Protein AF-A0A2Z6UKE7-F1 (afdb_monomer)

Mean predicted aligned error: 4.19 Å

Sequence (63 aa):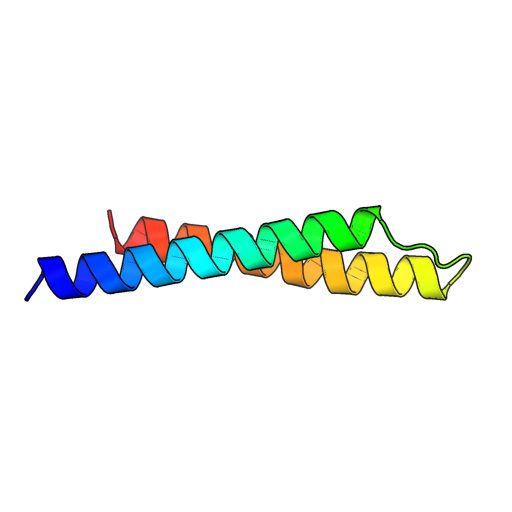
MQDFVNAILFAGAALGLILGLSCIIMGFLSDKAGAEAIQERIEYGFFGVSGLVVTLLLAYAAA

Nearest PDB structures (foldseek):
  3ja6-assembly1_I  TM=8.982E-01  e=2.878E+00  Escherichia coli
  6ysl-assembly1_C  TM=5.531E-01  e=4.371E+00  Bacillus subtilis subsp. subtilis str. 168
  3g67-assembly1_B  TM=4.831E-01  e=3.055E+00  Thermotoga maritima
  3g6b-assembly1_B  TM=4.874E-01  e=3.055E+00  Thermotoga maritima

pLDDT: mean 90.9, std 5.85, range [76.44, 97.25]

Secondary structure (DSSP, 8-state):
-HHHHHHHHHHHHHHHHHHHHHHHHHHH-----THHHHHHHHHHHHHHHHHHHHHHHHHHHT-

Radius of gyration: 14.77 Å; Cα contacts (8 Å, |Δi|>4): 58; chains: 1; bounding box: 34×17×42 Å

Structure (mmCIF, N/CA/C/O backbone):
data_AF-A0A2Z6UKE7-F1
#
_entry.id   AF-A0A2Z6UKE7-F1
#
loop_
_atom_site.group_PDB
_atom_site.id
_atom_site.type_symbol
_atom_site.label_atom_id
_atom_site.label_alt_id
_atom_site.label_comp_id
_atom_site.label_asym_id
_atom_site.label_entity_id
_atom_site.label_seq_id
_atom_site.pdbx_PDB_ins_code
_atom_site.Cartn_x
_atom_site.Cartn_y
_atom_site.Cartn_z
_atom_site.occupancy
_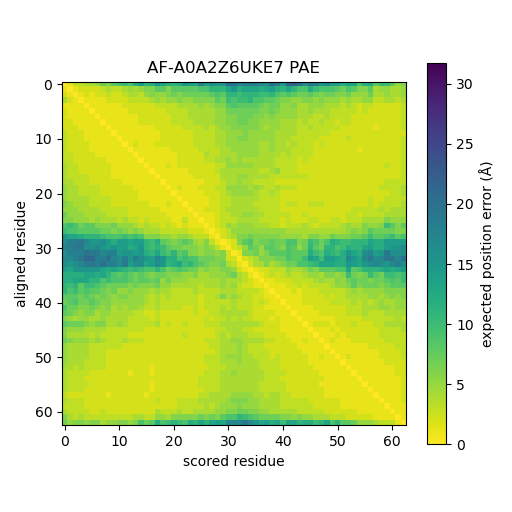atom_site.B_iso_or_equiv
_atom_site.auth_seq_id
_atom_site.auth_comp_id
_atom_site.auth_asym_id
_atom_site.auth_atom_id
_atom_site.pdbx_PDB_model_num
ATOM 1 N N . MET A 1 1 ? -13.980 6.129 23.162 1.00 80.38 1 MET A N 1
ATOM 2 C CA . MET A 1 1 ? -13.340 4.893 22.640 1.00 80.38 1 MET A CA 1
ATOM 3 C C . MET A 1 1 ? -13.424 4.830 21.122 1.00 80.38 1 MET A C 1
ATOM 5 O O . MET A 1 1 ? -12.400 4.594 20.503 1.00 80.38 1 MET A O 1
ATOM 9 N N . GLN A 1 2 ? -14.588 5.096 20.526 1.00 88.19 2 GLN A N 1
ATOM 10 C CA . GLN A 1 2 ? -14.785 5.071 19.072 1.00 88.19 2 GLN A CA 1
ATOM 11 C C . GLN A 1 2 ? -13.895 6.071 18.307 1.00 88.19 2 GLN A C 1
ATOM 13 O O . GLN A 1 2 ? -13.291 5.695 17.310 1.00 88.19 2 GLN A O 1
ATOM 18 N N . ASP A 1 3 ? -13.688 7.284 18.831 1.00 91.00 3 ASP A N 1
ATOM 19 C CA . ASP A 1 3 ? -12.784 8.273 18.211 1.00 91.00 3 ASP A CA 1
ATOM 20 C C . ASP A 1 3 ? -11.327 7.797 18.150 1.00 91.00 3 ASP A C 1
ATOM 22 O O . ASP A 1 3 ? -10.612 8.057 17.187 1.00 91.00 3 ASP A O 1
ATOM 26 N N . PHE A 1 4 ? -10.889 7.054 19.171 1.00 93.44 4 PHE A N 1
ATOM 27 C CA . PHE A 1 4 ? -9.541 6.490 19.228 1.00 93.44 4 PHE A CA 1
ATOM 28 C C . PHE A 1 4 ? -9.361 5.361 18.205 1.00 93.44 4 PHE A C 1
ATOM 30 O O . PHE A 1 4 ? -8.323 5.275 17.554 1.00 93.44 4 PHE A O 1
ATOM 37 N N . VAL A 1 5 ? -10.393 4.530 18.016 1.00 93.31 5 VAL A N 1
ATOM 38 C CA . VAL A 1 5 ? -10.412 3.494 16.971 1.00 93.31 5 VAL A CA 1
ATOM 39 C C . VAL A 1 5 ? -10.363 4.135 15.583 1.00 93.31 5 VAL A C 1
ATOM 41 O O . VAL A 1 5 ? -9.519 3.757 14.774 1.00 93.31 5 VAL A O 1
ATOM 44 N N . ASN A 1 6 ? -11.178 5.162 15.330 1.00 93.38 6 ASN A N 1
ATOM 45 C CA . ASN A 1 6 ? -11.176 5.881 14.054 1.00 93.38 6 ASN A CA 1
ATOM 46 C C . ASN A 1 6 ? -9.834 6.568 13.770 1.00 93.38 6 ASN A C 1
ATOM 48 O O . ASN A 1 6 ? -9.359 6.537 12.636 1.00 93.38 6 ASN A O 1
ATOM 52 N N . ALA A 1 7 ? -9.183 7.133 14.791 1.00 94.50 7 ALA A N 1
ATOM 53 C CA . ALA A 1 7 ? -7.855 7.723 14.645 1.00 94.50 7 ALA A CA 1
ATOM 54 C C . ALA A 1 7 ? -6.802 6.687 14.213 1.00 94.50 7 ALA A C 1
ATOM 56 O O . ALA A 1 7 ? -5.980 6.971 13.341 1.00 94.50 7 ALA A O 1
ATOM 57 N N . ILE A 1 8 ? -6.846 5.473 14.774 1.00 95.62 8 ILE A N 1
ATOM 58 C CA . ILE A 1 8 ? -5.944 4.379 14.386 1.00 95.62 8 ILE A CA 1
ATOM 59 C C . ILE A 1 8 ? -6.236 3.906 12.960 1.00 95.62 8 ILE A C 1
ATOM 61 O O . ILE A 1 8 ? -5.301 3.725 12.181 1.00 95.62 8 ILE A O 1
ATOM 65 N N . LEU A 1 9 ? -7.510 3.731 12.599 1.00 95.19 9 LEU A N 1
ATOM 66 C CA . LEU A 1 9 ? -7.899 3.317 11.248 1.00 95.19 9 LEU A CA 1
ATOM 67 C C . LEU A 1 9 ? -7.457 4.342 10.199 1.00 95.19 9 LEU A C 1
ATOM 69 O O . LEU A 1 9 ? -6.900 3.963 9.170 1.00 95.19 9 LEU A O 1
ATOM 73 N N . PHE A 1 10 ? -7.616 5.635 10.491 1.00 94.81 10 PHE A N 1
ATOM 74 C CA . PHE A 1 10 ? -7.132 6.711 9.632 1.00 94.81 10 PHE A CA 1
ATOM 75 C C . PHE A 1 10 ? -5.604 6.699 9.500 1.00 94.81 10 PHE A C 1
ATOM 77 O O . PHE A 1 10 ? -5.085 6.768 8.387 1.00 94.81 10 PHE A O 1
ATOM 84 N N . ALA A 1 11 ? -4.873 6.566 10.612 1.00 95.56 11 ALA A N 1
ATOM 85 C CA . ALA A 1 11 ? -3.414 6.490 10.587 1.00 95.56 11 ALA A CA 1
ATOM 86 C C . ALA A 1 11 ? -2.923 5.282 9.771 1.00 95.56 11 ALA A C 1
ATOM 88 O O . ALA A 1 11 ? -2.017 5.417 8.949 1.00 95.56 11 ALA A O 1
ATOM 89 N N . GLY A 1 12 ? -3.558 4.119 9.940 1.00 96.25 12 GLY A N 1
ATOM 90 C CA . GLY A 1 12 ? -3.272 2.922 9.152 1.00 96.25 12 GLY A CA 1
ATOM 91 C C . GLY A 1 12 ? -3.568 3.114 7.663 1.00 96.25 12 GLY A C 1
ATOM 92 O O . GLY A 1 12 ? -2.735 2.770 6.826 1.00 96.25 12 GLY A O 1
ATOM 93 N N . ALA A 1 13 ? -4.711 3.716 7.324 1.00 95.62 13 ALA A N 1
ATOM 94 C CA . ALA A 1 13 ? -5.086 4.004 5.942 1.00 95.62 13 ALA A CA 1
ATOM 95 C C . ALA A 1 13 ? -4.094 4.970 5.275 1.00 95.62 13 ALA A C 1
ATOM 97 O O . ALA A 1 13 ? -3.663 4.723 4.147 1.00 95.62 13 ALA A O 1
ATOM 98 N N . ALA A 1 14 ? -3.687 6.025 5.988 1.00 96.31 14 ALA A N 1
ATOM 99 C CA . ALA A 1 14 ? -2.704 6.997 5.521 1.00 96.31 14 ALA A CA 1
ATOM 100 C C . ALA A 1 14 ? -1.326 6.357 5.293 1.00 96.31 14 ALA A C 1
ATOM 102 O O . ALA A 1 14 ? -0.709 6.590 4.255 1.00 96.31 14 ALA A O 1
ATOM 103 N N . LEU A 1 15 ? -0.861 5.506 6.215 1.00 96.44 15 LEU A N 1
ATOM 104 C CA . LEU A 1 15 ? 0.396 4.768 6.054 1.00 96.44 15 LEU A CA 1
ATOM 105 C C . LEU A 1 15 ? 0.345 3.810 4.862 1.00 96.44 15 LEU A C 1
ATOM 107 O O . LEU A 1 15 ? 1.255 3.824 4.034 1.00 96.44 15 LEU A O 1
ATOM 111 N N . GLY A 1 16 ? -0.727 3.021 4.740 1.00 95.62 16 GLY A N 1
ATOM 112 C CA . GLY A 1 16 ? -0.934 2.132 3.596 1.00 95.62 16 GLY A CA 1
ATOM 113 C C . GLY A 1 16 ? -0.943 2.889 2.267 1.00 95.62 16 GLY A C 1
ATOM 114 O O . GLY A 1 16 ? -0.355 2.426 1.290 1.00 95.62 16 GLY A O 1
ATOM 115 N N . LEU A 1 17 ? -1.518 4.097 2.253 1.00 95.88 17 LEU A N 1
ATOM 116 C CA . LEU A 1 17 ? -1.633 4.917 1.051 1.00 95.88 17 LEU A CA 1
ATOM 117 C C . LEU A 1 17 ? -0.272 5.466 0.637 1.00 95.88 17 LEU A C 1
ATOM 119 O O . LEU A 1 17 ? 0.099 5.366 -0.528 1.00 95.88 17 LEU A O 1
ATOM 123 N N . ILE A 1 18 ? 0.477 6.024 1.590 1.00 96.75 18 ILE A N 1
ATOM 124 C CA . ILE A 1 18 ? 1.811 6.572 1.337 1.00 96.75 18 ILE A CA 1
ATOM 125 C C . ILE A 1 18 ? 2.737 5.461 0.839 1.00 96.75 18 ILE A C 1
ATOM 127 O O . ILE A 1 18 ? 3.361 5.625 -0.204 1.00 96.75 18 ILE A O 1
ATOM 131 N N . LEU A 1 19 ? 2.776 4.313 1.522 1.00 95.44 19 LEU A N 1
ATOM 132 C CA . LEU A 1 19 ? 3.618 3.183 1.121 1.00 95.44 19 LEU A CA 1
ATOM 133 C C . LEU A 1 19 ? 3.199 2.602 -0.236 1.00 95.44 19 LEU A C 1
ATOM 135 O O . LEU A 1 19 ? 4.053 2.361 -1.088 1.00 95.44 19 LEU A O 1
ATOM 139 N N . GLY A 1 20 ? 1.894 2.431 -0.466 1.00 94.44 20 GLY A N 1
ATOM 140 C CA . GLY A 1 20 ? 1.359 1.950 -1.738 1.00 94.44 20 GLY A CA 1
ATOM 141 C C . GLY A 1 20 ? 1.734 2.871 -2.900 1.00 94.44 20 GLY A C 1
ATOM 142 O O . GLY A 1 20 ? 2.289 2.417 -3.900 1.00 94.44 20 GLY A O 1
ATOM 143 N N . LEU A 1 21 ? 1.518 4.181 -2.749 1.00 95.06 21 LEU A N 1
ATOM 144 C CA . LEU A 1 21 ? 1.894 5.175 -3.756 1.00 95.06 21 LEU A CA 1
ATOM 145 C C . LEU A 1 21 ? 3.408 5.229 -3.976 1.00 95.06 21 LEU A C 1
ATOM 147 O O . LEU A 1 21 ? 3.845 5.273 -5.124 1.00 95.06 21 LEU A O 1
ATOM 151 N N . SER A 1 22 ? 4.217 5.180 -2.914 1.00 94.31 22 SER A N 1
ATOM 152 C CA . SER A 1 22 ? 5.679 5.148 -3.031 1.00 94.31 22 SER A CA 1
ATOM 153 C C . SER A 1 22 ? 6.163 3.951 -3.846 1.00 94.31 22 SER A C 1
ATOM 155 O O . SER A 1 22 ? 7.019 4.116 -4.712 1.00 94.31 22 SER A O 1
ATOM 157 N N . CYS A 1 23 ? 5.597 2.763 -3.630 1.00 92.50 23 CYS A N 1
ATOM 158 C CA . CYS A 1 23 ? 5.968 1.579 -4.399 1.00 92.50 23 CYS A CA 1
ATOM 159 C C . CYS A 1 23 ? 5.484 1.654 -5.848 1.00 92.50 23 CYS A C 1
ATOM 161 O O . CYS A 1 23 ? 6.252 1.332 -6.748 1.00 92.50 23 CYS A O 1
ATOM 163 N N . ILE A 1 24 ? 4.284 2.182 -6.109 1.00 92.12 24 ILE A N 1
ATOM 164 C CA . ILE A 1 24 ? 3.839 2.446 -7.488 1.00 92.12 24 ILE A CA 1
ATOM 165 C C . ILE A 1 24 ? 4.847 3.355 -8.202 1.00 92.12 24 ILE A C 1
ATOM 167 O O . ILE A 1 24 ? 5.292 3.036 -9.302 1.00 92.12 24 ILE A O 1
ATOM 171 N N . ILE A 1 25 ? 5.249 4.452 -7.558 1.00 91.88 25 ILE A N 1
ATOM 172 C CA . ILE A 1 25 ? 6.211 5.412 -8.106 1.00 91.88 25 ILE A CA 1
ATOM 173 C C . ILE A 1 25 ? 7.572 4.746 -8.377 1.00 91.88 25 ILE A C 1
ATOM 175 O O . ILE A 1 25 ? 8.118 4.921 -9.466 1.00 91.88 25 ILE A O 1
ATOM 179 N N . MET A 1 26 ? 8.095 3.935 -7.448 1.00 88.81 26 MET A N 1
ATOM 180 C CA . MET A 1 26 ? 9.354 3.200 -7.656 1.00 88.81 26 MET A CA 1
ATOM 181 C C . MET A 1 26 ? 9.277 2.202 -8.815 1.00 88.81 26 MET A C 1
ATOM 183 O O . MET A 1 26 ? 10.239 2.077 -9.567 1.00 88.81 26 MET A O 1
ATOM 187 N N . GLY A 1 27 ? 8.127 1.552 -9.022 1.00 84.31 27 GLY A N 1
ATOM 188 C CA . GLY A 1 27 ? 7.921 0.673 -10.174 1.00 84.31 27 GLY A CA 1
ATOM 189 C C . GLY A 1 27 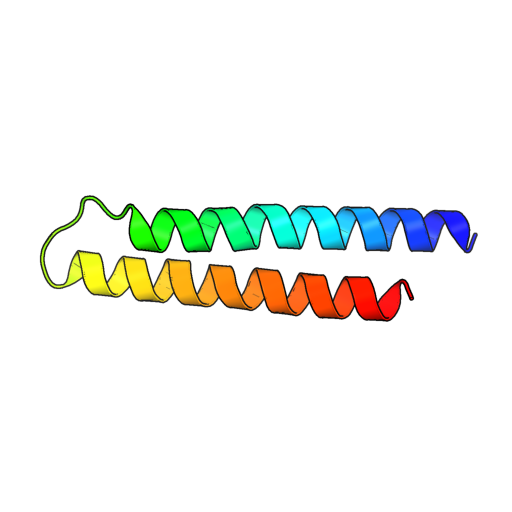? 8.128 1.399 -11.510 1.00 84.31 27 GLY A C 1
ATOM 190 O O . GLY A 1 27 ? 8.686 0.830 -12.447 1.00 84.31 27 GLY A O 1
ATOM 191 N N . PHE A 1 28 ? 7.757 2.678 -11.606 1.00 82.94 28 PHE A N 1
ATOM 192 C CA . PHE A 1 28 ? 7.984 3.477 -12.817 1.00 82.94 28 PHE A CA 1
ATOM 193 C C . PHE A 1 28 ? 9.396 4.068 -12.922 1.00 82.94 28 PHE A C 1
ATOM 195 O O . PHE A 1 28 ? 9.853 4.313 -14.037 1.00 82.94 28 PHE A O 1
ATOM 202 N N . LEU A 1 29 ? 10.081 4.268 -11.794 1.00 84.69 29 LEU A N 1
ATOM 203 C CA . LEU A 1 29 ? 11.408 4.889 -11.699 1.00 84.69 29 LEU A CA 1
ATOM 204 C C . LEU A 1 29 ? 12.581 3.892 -11.718 1.00 84.69 29 LEU A C 1
ATOM 206 O O . LEU A 1 29 ? 13.707 4.307 -11.472 1.00 84.69 29 LEU A O 1
ATOM 210 N N . SER A 1 30 ? 12.355 2.599 -11.977 1.00 76.44 30 SER A N 1
ATOM 211 C CA . SER A 1 30 ? 13.454 1.621 -12.029 1.00 76.44 30 SER A CA 1
ATOM 212 C C . SER A 1 30 ? 14.518 2.042 -13.057 1.00 76.44 30 SER A C 1
ATOM 214 O O . SER A 1 30 ? 14.238 2.127 -14.254 1.00 76.44 30 SER A O 1
ATOM 216 N N . ASP A 1 31 ? 15.740 2.281 -12.570 1.00 76.44 31 ASP A N 1
ATOM 217 C CA . ASP A 1 31 ? 16.934 2.620 -13.363 1.00 76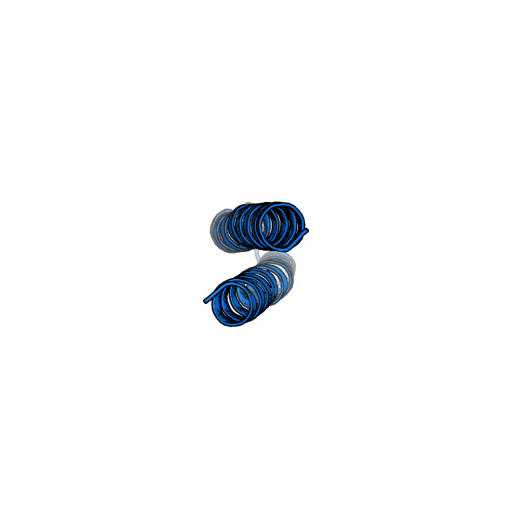.44 31 ASP A CA 1
ATOM 218 C C . ASP A 1 31 ? 17.604 1.378 -13.981 1.00 76.44 31 ASP A C 1
ATOM 220 O O . ASP A 1 31 ? 18.628 1.469 -14.666 1.00 76.44 31 ASP A O 1
ATOM 224 N N . LYS A 1 32 ? 17.048 0.186 -13.737 1.00 77.69 32 LYS A N 1
ATOM 225 C CA . LYS A 1 32 ? 17.581 -1.066 -14.268 1.00 77.69 32 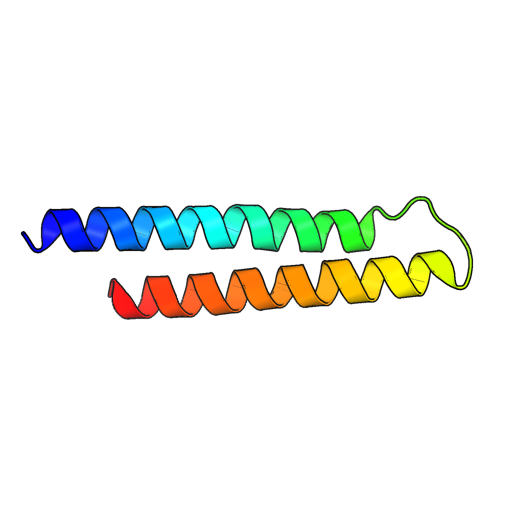L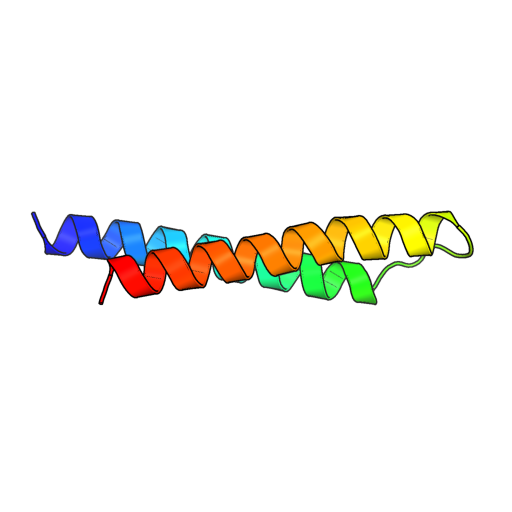YS A CA 1
ATOM 226 C C . LYS A 1 32 ? 17.150 -1.286 -15.717 1.00 77.69 32 LYS A C 1
ATOM 228 O O . LYS A 1 32 ? 16.097 -0.833 -16.159 1.00 77.69 32 LYS A O 1
ATOM 233 N N . ALA A 1 33 ? 17.956 -2.040 -16.465 1.00 78.62 33 ALA A N 1
ATOM 234 C CA . ALA A 1 33 ? 17.675 -2.413 -17.850 1.00 78.62 33 ALA A CA 1
ATOM 235 C C . ALA A 1 33 ? 17.550 -3.938 -18.006 1.00 78.62 33 ALA A C 1
ATOM 237 O O . ALA A 1 33 ? 18.235 -4.708 -17.336 1.00 78.62 33 ALA A O 1
ATOM 238 N N . GLY A 1 34 ? 16.687 -4.385 -18.923 1.00 80.75 34 GLY A N 1
ATOM 239 C CA . GLY A 1 34 ? 16.508 -5.807 -19.232 1.00 80.75 34 GLY A CA 1
ATOM 240 C C . GLY A 1 34 ? 15.611 -6.550 -18.236 1.00 80.75 34 GLY A C 1
ATOM 241 O O . GLY A 1 34 ? 14.606 -6.014 -17.773 1.00 80.75 34 GLY A O 1
ATOM 242 N N . ALA A 1 35 ? 15.942 -7.810 -17.941 1.00 81.56 35 ALA A N 1
ATOM 243 C CA . ALA A 1 35 ? 15.098 -8.701 -17.138 1.00 81.56 35 ALA A CA 1
ATOM 244 C C . ALA A 1 35 ? 14.910 -8.225 -15.684 1.00 81.56 35 ALA A C 1
ATOM 246 O O . ALA A 1 35 ? 13.817 -8.356 -15.136 1.00 81.56 35 ALA A O 1
ATOM 247 N N . GLU A 1 36 ? 15.934 -7.607 -15.088 1.00 82.75 36 GLU A N 1
ATOM 248 C CA . GLU A 1 36 ? 15.869 -7.091 -13.713 1.00 82.75 36 GLU A CA 1
ATOM 249 C C . GLU A 1 36 ? 14.882 -5.922 -13.570 1.00 82.75 36 GLU A C 1
ATOM 251 O O . GLU A 1 36 ? 14.195 -5.810 -12.558 1.00 82.75 36 GLU A O 1
ATOM 256 N N . ALA A 1 37 ? 14.743 -5.095 -14.610 1.00 82.38 37 ALA A N 1
ATOM 257 C CA . ALA A 1 37 ? 13.806 -3.970 -14.626 1.00 82.38 37 ALA A CA 1
ATOM 258 C C . ALA A 1 37 ? 12.343 -4.434 -14.610 1.00 82.38 37 ALA A C 1
ATOM 260 O O . ALA A 1 37 ? 11.471 -3.811 -14.005 1.00 82.38 37 ALA A O 1
ATOM 261 N N . ILE A 1 38 ? 12.065 -5.539 -15.308 1.00 84.69 38 ILE A N 1
ATOM 262 C CA . ILE A 1 38 ? 10.729 -6.137 -15.363 1.00 84.69 38 ILE A CA 1
ATOM 263 C C . ILE A 1 38 ? 10.382 -6.751 -14.006 1.00 84.69 38 ILE A C 1
ATOM 265 O O . ILE A 1 38 ? 9.256 -6.590 -13.540 1.00 84.69 38 ILE A O 1
ATOM 269 N N . GLN A 1 39 ? 11.345 -7.411 -13.361 1.00 88.00 39 GLN A N 1
ATOM 270 C CA . GLN A 1 39 ? 11.152 -7.980 -12.032 1.00 88.00 39 GLN A CA 1
ATOM 271 C C . GLN A 1 39 ? 10.840 -6.893 -10.993 1.00 88.00 39 GLN A C 1
ATOM 273 O O . GLN A 1 39 ? 9.811 -6.982 -10.326 1.00 88.00 39 GLN A O 1
ATOM 278 N N . GLU A 1 40 ? 11.649 -5.830 -10.919 1.00 87.19 40 GLU A N 1
ATOM 279 C CA . GLU A 1 40 ? 11.407 -4.714 -9.991 1.00 87.19 40 GLU A CA 1
ATOM 280 C C . GLU A 1 40 ? 10.039 -4.065 -10.226 1.00 87.19 40 GLU A C 1
ATOM 282 O O . GLU A 1 40 ? 9.294 -3.809 -9.281 1.00 87.19 40 GLU A O 1
ATOM 287 N N . ARG A 1 41 ? 9.650 -3.859 -11.489 1.00 87.31 41 ARG A N 1
ATOM 288 C CA . ARG A 1 41 ? 8.323 -3.332 -11.846 1.00 87.31 41 ARG A CA 1
ATOM 289 C C . ARG A 1 41 ? 7.180 -4.180 -11.306 1.00 87.31 41 ARG A C 1
ATOM 291 O O . ARG A 1 41 ? 6.178 -3.627 -10.855 1.00 87.31 41 ARG A O 1
ATOM 298 N N . ILE A 1 42 ? 7.312 -5.502 -11.366 1.00 89.94 42 ILE A N 1
ATOM 299 C CA . ILE A 1 42 ? 6.282 -6.425 -10.884 1.00 89.94 42 ILE A CA 1
ATOM 300 C C . ILE A 1 42 ? 6.235 -6.420 -9.356 1.00 89.94 42 ILE A C 1
ATOM 302 O O . ILE A 1 42 ? 5.146 -6.341 -8.794 1.00 89.94 42 ILE A O 1
ATOM 306 N N . GLU A 1 43 ? 7.383 -6.456 -8.681 1.00 91.94 43 GLU A N 1
ATOM 307 C CA . GLU A 1 43 ? 7.456 -6.458 -7.216 1.00 91.94 43 GLU A CA 1
ATOM 308 C C . GLU A 1 43 ? 6.905 -5.156 -6.623 1.00 91.94 43 GLU A C 1
ATOM 310 O O . GLU A 1 43 ? 5.983 -5.178 -5.801 1.00 91.94 43 GLU A O 1
ATOM 315 N N . TYR A 1 44 ? 7.402 -4.012 -7.099 1.00 92.88 44 TYR A N 1
ATOM 316 C CA . TYR A 1 44 ? 6.940 -2.697 -6.666 1.00 92.88 44 TYR A CA 1
ATOM 317 C C . TYR A 1 44 ? 5.495 -2.419 -7.088 1.00 92.88 44 TYR A C 1
ATOM 319 O O . TYR A 1 44 ? 4.737 -1.821 -6.324 1.00 92.88 44 TYR A O 1
ATOM 327 N N . GLY A 1 45 ? 5.081 -2.898 -8.264 1.00 90.56 45 GLY A N 1
ATOM 328 C CA . GLY A 1 45 ? 3.699 -2.812 -8.729 1.00 90.56 45 GLY A CA 1
ATOM 329 C C . GLY A 1 45 ? 2.735 -3.619 -7.858 1.00 90.56 45 GLY A C 1
ATOM 330 O O . GLY A 1 45 ? 1.721 -3.084 -7.412 1.00 90.56 45 GLY A O 1
ATOM 331 N N . PHE A 1 46 ? 3.059 -4.881 -7.560 1.00 93.56 46 PHE A N 1
ATOM 332 C CA . PHE A 1 46 ? 2.256 -5.737 -6.684 1.00 93.56 46 PHE A CA 1
ATOM 333 C C . PHE A 1 46 ? 2.159 -5.153 -5.275 1.00 93.56 46 PHE A C 1
ATOM 335 O O . PHE A 1 46 ? 1.058 -5.011 -4.737 1.00 93.56 46 PHE A O 1
ATOM 342 N N . PHE A 1 47 ? 3.295 -4.751 -4.700 1.00 94.44 47 PHE A N 1
ATOM 343 C CA . PHE A 1 47 ? 3.323 -4.139 -3.377 1.00 94.44 47 PHE A CA 1
ATOM 344 C C . PHE A 1 47 ? 2.524 -2.830 -3.357 1.00 94.44 47 PHE A C 1
ATOM 346 O O . PHE A 1 47 ? 1.707 -2.612 -2.464 1.00 94.44 47 PHE A O 1
ATOM 353 N N . GLY A 1 48 ? 2.664 -2.010 -4.398 1.00 94.75 48 GLY A N 1
ATOM 354 C CA . GLY A 1 48 ? 1.914 -0.776 -4.576 1.00 94.75 48 GLY A CA 1
ATOM 355 C C . GLY A 1 48 ? 0.396 -0.975 -4.608 1.00 94.75 48 GLY A C 1
ATOM 356 O O . GLY A 1 48 ? -0.332 -0.355 -3.830 1.00 94.75 48 GLY A O 1
ATOM 357 N N . VAL A 1 49 ? -0.089 -1.887 -5.457 1.00 95.31 49 VAL A N 1
ATOM 358 C CA . VAL A 1 49 ? -1.524 -2.205 -5.558 1.00 95.31 49 VAL A CA 1
ATOM 359 C C . VAL A 1 49 ? -2.045 -2.813 -4.257 1.00 95.31 49 VAL A C 1
ATOM 361 O O . VAL A 1 49 ? -3.120 -2.432 -3.799 1.00 95.31 49 VAL A O 1
ATOM 364 N N . SER A 1 50 ? -1.284 -3.705 -3.618 1.00 95.69 50 SER A N 1
ATOM 365 C CA . SER A 1 50 ? -1.676 -4.287 -2.330 1.00 95.69 50 SER A CA 1
ATOM 366 C C . SER A 1 50 ? -1.822 -3.225 -1.231 1.00 95.69 50 SER A C 1
ATOM 368 O O . SER A 1 50 ? -2.804 -3.255 -0.489 1.00 95.69 50 SER A O 1
ATOM 370 N N . GLY A 1 51 ? -0.926 -2.231 -1.190 1.00 94.19 51 GLY A N 1
ATOM 371 C CA . GLY A 1 51 ? -1.018 -1.086 -0.283 1.00 94.19 51 GLY A CA 1
ATOM 372 C C . GLY A 1 51 ? -2.298 -0.278 -0.495 1.00 94.19 51 GLY A C 1
ATOM 373 O O . GLY A 1 51 ? -3.003 0.014 0.469 1.00 94.19 51 GLY A O 1
ATOM 374 N N . LEU A 1 52 ? -2.665 -0.006 -1.754 1.00 95.94 52 LEU A N 1
ATOM 375 C CA . LEU A 1 52 ? -3.925 0.675 -2.076 1.00 95.94 52 LEU A CA 1
ATOM 376 C C . LEU A 1 52 ? -5.158 -0.138 -1.666 1.00 95.94 52 LEU A C 1
ATOM 378 O O . LEU A 1 52 ? -6.105 0.426 -1.122 1.00 95.94 52 LEU A O 1
ATOM 382 N N . VAL A 1 53 ? -5.154 -1.455 -1.888 1.00 97.25 53 VAL A N 1
ATOM 383 C CA . VAL A 1 53 ? -6.258 -2.332 -1.465 1.00 97.25 53 VAL A CA 1
ATOM 384 C C . VAL A 1 53 ? -6.423 -2.296 0.055 1.00 97.25 53 VAL A C 1
ATOM 386 O O . VAL A 1 53 ? -7.541 -2.132 0.542 1.00 97.25 53 VAL A O 1
ATOM 389 N N . VAL A 1 54 ? -5.326 -2.384 0.814 1.00 95.62 54 VAL A N 1
ATOM 390 C CA . VAL A 1 54 ? -5.357 -2.285 2.282 1.00 95.62 54 VAL A CA 1
ATOM 391 C C . VAL A 1 54 ? -5.886 -0.923 2.728 1.00 95.62 54 VAL A C 1
ATOM 393 O O . VAL A 1 54 ? -6.744 -0.868 3.606 1.00 95.62 54 VAL A O 1
ATOM 396 N N . THR A 1 55 ? -5.454 0.172 2.101 1.00 96.38 55 THR A N 1
ATOM 397 C CA . THR A 1 55 ? -5.997 1.505 2.389 1.00 96.38 55 THR A CA 1
ATOM 398 C C . THR A 1 55 ? -7.500 1.578 2.157 1.00 96.38 55 THR A C 1
ATOM 400 O O . THR A 1 55 ? -8.207 2.109 3.008 1.00 96.38 55 THR A O 1
ATOM 403 N N . LEU A 1 56 ? -8.005 1.048 1.039 1.00 95.88 56 LEU A N 1
ATOM 404 C CA . LEU A 1 56 ? -9.439 1.054 0.743 1.00 95.88 56 LEU A CA 1
ATOM 405 C C . LEU A 1 56 ? -10.233 0.229 1.760 1.00 95.88 56 LEU A C 1
ATOM 407 O O . LEU A 1 56 ? -11.307 0.653 2.178 1.00 95.88 56 LEU A O 1
ATOM 411 N N . LEU A 1 57 ? -9.694 -0.910 2.202 1.00 96.62 57 LEU A N 1
ATOM 412 C CA . LEU A 1 57 ? -10.310 -1.719 3.255 1.00 96.62 57 LEU A CA 1
ATOM 413 C C . LEU A 1 57 ? -10.337 -0.985 4.602 1.00 96.62 57 LEU A C 1
ATOM 415 O O . LEU A 1 57 ? -11.357 -1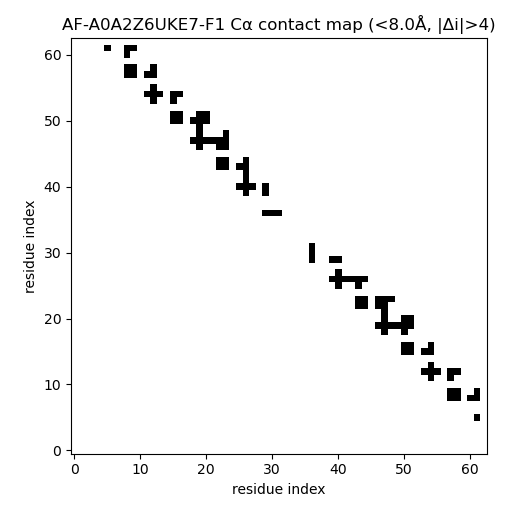.014 5.287 1.00 96.62 57 LEU A O 1
ATOM 419 N N . LEU A 1 58 ? -9.253 -0.299 4.975 1.00 95.38 58 LEU A N 1
ATOM 420 C CA . LEU A 1 58 ? -9.195 0.489 6.211 1.00 95.38 58 LEU A CA 1
ATOM 421 C C . LEU A 1 58 ? -10.110 1.715 6.157 1.00 95.38 58 LEU A C 1
ATOM 423 O O . LEU A 1 58 ? -10.750 2.039 7.152 1.00 95.38 58 LEU A O 1
ATOM 427 N N . ALA A 1 59 ? -10.214 2.363 4.996 1.00 93.06 59 ALA A N 1
ATOM 428 C CA . ALA A 1 59 ? -11.153 3.455 4.773 1.00 93.06 59 ALA A CA 1
ATOM 429 C C . ALA A 1 59 ? -12.607 2.971 4.854 1.00 93.06 59 ALA A C 1
ATOM 431 O O . ALA A 1 59 ? -13.427 3.635 5.477 1.00 93.06 59 ALA A O 1
ATOM 432 N N . TYR A 1 60 ? -12.916 1.799 4.287 1.00 94.25 60 TYR A N 1
ATOM 433 C CA . TYR A 1 60 ? -14.231 1.172 4.420 1.00 94.25 60 TYR A CA 1
ATOM 434 C C . TYR A 1 60 ? -14.556 0.826 5.876 1.00 94.25 60 TYR A C 1
ATOM 436 O O . TYR A 1 60 ? -15.670 1.060 6.322 1.00 94.25 60 TYR A O 1
ATOM 444 N N . ALA A 1 61 ? -13.585 0.314 6.635 1.00 92.56 61 ALA A N 1
ATOM 445 C CA . ALA A 1 61 ? -13.767 0.013 8.054 1.00 92.56 61 ALA A CA 1
ATOM 446 C C . ALA A 1 61 ? -13.937 1.268 8.933 1.00 92.56 61 ALA A C 1
ATOM 448 O O . ALA A 1 61 ? -14.440 1.161 10.049 1.00 92.56 61 ALA A O 1
ATOM 449 N N . ALA A 1 62 ? -13.482 2.431 8.458 1.00 88.62 62 ALA A N 1
ATOM 450 C CA 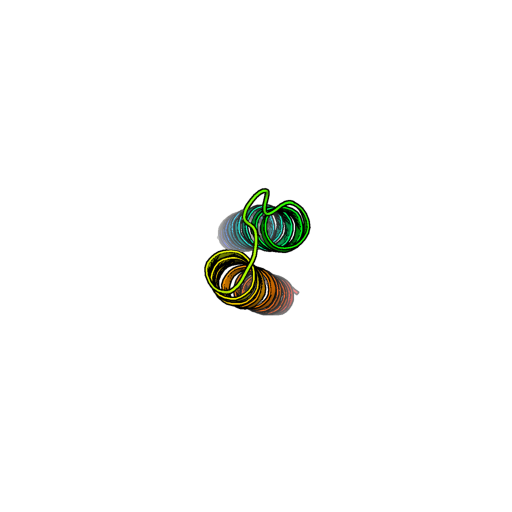. ALA A 1 62 ? -13.592 3.715 9.149 1.00 88.62 62 ALA A CA 1
ATOM 451 C C . ALA A 1 62 ? -14.844 4.528 8.761 1.00 88.62 62 ALA A C 1
ATOM 453 O O . ALA A 1 62 ? -15.075 5.578 9.367 1.00 88.62 62 ALA A O 1
ATOM 454 N N . ALA A 1 63 ? -15.597 4.082 7.748 1.00 83.19 63 ALA A N 1
ATOM 455 C CA . ALA A 1 63 ? -16.829 4.703 7.253 1.00 83.19 63 ALA A CA 1
ATOM 456 C 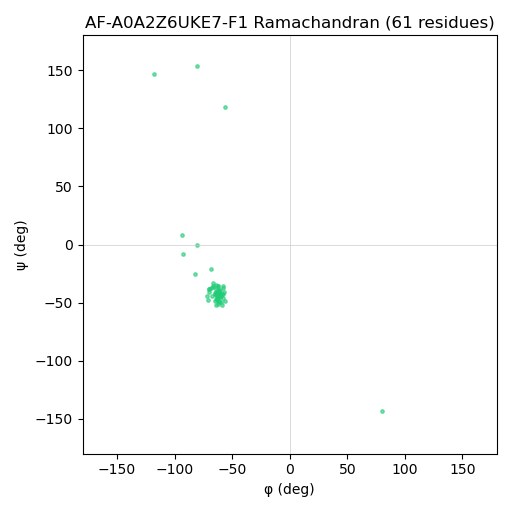C . ALA A 1 63 ? -18.064 4.194 8.012 1.00 83.19 63 ALA A C 1
ATOM 458 O O . ALA A 1 63 ? -18.970 5.024 8.250 1.00 83.19 63 ALA A O 1
#

Foldseek 3Di:
DLVVVLVVLVVLLVVLQVQLVVLCVVLVVDPDDDPVNVVSNVVSNVSNVVSNVSSVVSVVVSD

Solvent-accessible surface area (backbone atoms only — not comparable to full-atom values): 3159 Å² total; per-residue (Å²): 110,67,68,59,53,45,51,51,33,49,53,50,20,51,51,27,37,52,53,8,51,51,26,41,51,47,28,74,63,57,86,54,72,70,72,64,30,55,51,49,28,49,54,25,37,51,51,9,54,51,20,44,52,51,18,52,52,30,49,60,75,61,105